Protein AF-A0A1C0TNL6-F1 (afdb_monomer)

Nearest PDB structures (foldseek):
  4bne-assembly1_B  TM=4.659E-01  e=3.089E-01  Gallus gallus
  7sqc-assembly1_1X  TM=7.215E-01  e=3.258E+00  Chlamydomonas reinhardtii
  5c21-assembly1_B  TM=3.268E-01  e=4.179E-01  Escherichia coli
  7sqc-assembly1_1H  TM=6.453E-01  e=8.062E+00  Chlamydomonas reinhardtii

Structure (mmCIF, N/CA/C/O backbone):
data_AF-A0A1C0TNL6-F1
#
_entry.id   AF-A0A1C0TNL6-F1
#
loop_
_atom_site.group_PDB
_atom_site.id
_atom_site.type_symbol
_atom_site.label_atom_id
_atom_site.label_alt_id
_atom_site.label_comp_id
_atom_site.label_asym_id
_atom_site.label_entity_id
_atom_site.label_seq_id
_atom_site.pdbx_PDB_ins_code
_atom_site.Cartn_x
_atom_site.Cartn_y
_atom_site.Cartn_z
_atom_site.occupancy
_atom_site.B_iso_or_equiv
_atom_site.auth_seq_id
_atom_site.auth_comp_id
_atom_site.auth_asym_id
_atom_site.auth_atom_id
_atom_site.pdbx_PDB_model_num
ATOM 1 N N . MET A 1 1 ? 34.872 -17.356 -37.649 1.00 60.88 1 MET A N 1
ATOM 2 C CA . MET A 1 1 ? 34.212 -16.512 -38.676 1.00 60.88 1 MET A CA 1
ATOM 3 C C . MET A 1 1 ? 32.696 -16.679 -38.703 1.00 60.88 1 MET A C 1
ATOM 5 O O . MET A 1 1 ? 32.033 -15.732 -38.319 1.00 60.88 1 MET A O 1
ATOM 9 N N . TYR A 1 2 ? 32.119 -17.831 -39.085 1.00 64.56 2 TYR A N 1
ATOM 10 C CA . TYR A 1 2 ? 30.649 -17.997 -39.054 1.00 64.56 2 TYR A CA 1
ATOM 11 C C . TYR A 1 2 ? 30.072 -17.959 -37.629 1.00 64.56 2 TYR A C 1
ATOM 13 O O . TYR A 1 2 ? 29.113 -17.236 -37.388 1.00 64.56 2 TYR A O 1
ATOM 21 N N . ASN A 1 3 ? 30.697 -18.647 -36.664 1.00 72.19 3 ASN A N 1
ATOM 22 C CA . ASN A 1 3 ? 30.274 -18.581 -35.258 1.00 72.19 3 ASN A CA 1
ATOM 23 C C . ASN A 1 3 ? 30.360 -17.164 -34.672 1.00 72.19 3 ASN A C 1
ATOM 25 O O . ASN A 1 3 ? 29.448 -16.753 -33.965 1.00 72.19 3 ASN A O 1
ATOM 29 N N . ASP A 1 4 ? 31.409 -16.402 -34.990 1.00 74.38 4 ASP A N 1
ATOM 30 C CA . ASP A 1 4 ? 31.576 -15.027 -34.491 1.00 74.38 4 ASP A CA 1
ATOM 31 C C . ASP A 1 4 ? 30.546 -14.068 -35.107 1.00 74.38 4 ASP A C 1
ATOM 33 O O . ASP A 1 4 ? 30.038 -13.180 -34.428 1.00 74.38 4 ASP A O 1
ATOM 37 N N . PHE A 1 5 ? 30.179 -14.288 -36.373 1.00 75.69 5 PHE A N 1
ATOM 38 C CA . PHE A 1 5 ? 29.118 -13.550 -37.058 1.00 75.69 5 PHE A CA 1
ATOM 39 C C . PHE A 1 5 ? 27.736 -13.833 -36.449 1.00 75.69 5 PHE A C 1
ATOM 41 O O . PHE A 1 5 ? 27.012 -12.902 -36.104 1.00 75.69 5 PHE A O 1
ATOM 48 N N . PHE A 1 6 ? 27.393 -15.107 -36.231 1.00 75.31 6 PHE A N 1
ATOM 49 C CA . PHE A 1 6 ? 26.146 -15.488 -35.557 1.00 75.31 6 PHE A CA 1
ATOM 50 C C . PHE A 1 6 ? 26.077 -14.967 -34.117 1.00 75.31 6 PHE A C 1
ATOM 52 O O . PHE A 1 6 ? 25.021 -14.516 -33.670 1.00 75.31 6 PHE A O 1
ATOM 59 N N . LYS A 1 7 ? 27.207 -14.974 -33.403 1.00 77.75 7 LYS A N 1
ATOM 60 C CA . LYS A 1 7 ? 27.296 -14.445 -32.042 1.00 77.75 7 LYS A CA 1
ATOM 61 C C . LYS A 1 7 ? 27.101 -12.926 -32.015 1.00 77.75 7 LYS A C 1
ATOM 63 O O . LYS A 1 7 ? 26.284 -12.442 -31.244 1.00 77.75 7 LYS A O 1
ATOM 68 N N . SER A 1 8 ? 27.743 -12.194 -32.928 1.00 75.69 8 SER A N 1
ATOM 69 C CA . SER A 1 8 ? 27.569 -10.742 -33.083 1.00 75.69 8 SER A CA 1
ATOM 70 C C . SER A 1 8 ? 26.130 -10.345 -33.429 1.00 75.69 8 SER A C 1
ATOM 72 O O . SER A 1 8 ? 25.646 -9.335 -32.925 1.00 75.69 8 SER A O 1
ATOM 74 N N . ILE A 1 9 ? 25.441 -11.107 -34.286 1.00 75.19 9 ILE A N 1
ATOM 75 C CA . ILE A 1 9 ? 24.032 -10.843 -34.628 1.00 75.19 9 ILE A CA 1
ATOM 76 C C . ILE A 1 9 ? 23.130 -11.083 -33.418 1.00 75.19 9 ILE A C 1
ATOM 78 O O . ILE A 1 9 ? 22.250 -10.271 -33.139 1.00 75.19 9 ILE A O 1
ATOM 82 N N . THR A 1 10 ? 23.368 -12.169 -32.682 1.00 76.06 10 THR A N 1
ATOM 83 C CA . THR A 1 10 ? 22.607 -12.484 -31.466 1.00 76.06 10 THR A CA 1
ATOM 84 C C . THR A 1 10 ? 22.797 -11.397 -30.403 1.00 76.06 10 THR A C 1
ATOM 86 O O . THR A 1 10 ? 21.814 -10.855 -29.909 1.00 76.06 10 THR A O 1
ATOM 89 N N . GLU A 1 11 ? 24.042 -10.994 -30.128 1.00 75.94 11 GLU A N 1
ATOM 90 C CA . GLU A 1 11 ? 24.370 -9.956 -29.137 1.00 75.94 11 GLU A CA 1
ATOM 91 C C . GLU A 1 11 ? 23.830 -8.563 -29.527 1.00 75.94 11 GLU A C 1
ATOM 93 O O . GLU A 1 11 ? 23.395 -7.797 -28.663 1.00 75.94 11 GLU A O 1
ATOM 98 N N . GLN A 1 12 ? 23.821 -8.213 -30.820 1.00 70.12 12 GLN A N 1
ATOM 99 C CA . GLN A 1 12 ? 23.212 -6.964 -31.303 1.00 70.12 12 GLN A CA 1
ATOM 100 C C . GLN A 1 12 ? 21.683 -6.999 -31.232 1.00 70.12 12 GLN A C 1
ATOM 102 O O . GLN A 1 12 ? 21.070 -6.015 -30.819 1.00 70.12 12 GLN A O 1
ATOM 107 N N . SER A 1 13 ? 21.067 -8.130 -31.586 1.00 70.88 13 SER A N 1
ATOM 108 C CA . SER A 1 13 ? 19.618 -8.315 -31.482 1.00 70.88 13 SER A CA 1
ATOM 109 C C . SER A 1 13 ? 19.157 -8.226 -30.025 1.00 70.88 13 SER A C 1
ATOM 111 O O . SER A 1 13 ? 18.194 -7.523 -29.729 1.00 70.88 13 SER A O 1
ATOM 113 N N . GLU A 1 14 ? 19.867 -8.867 -29.092 1.00 72.75 14 GLU A N 1
ATOM 114 C CA . GLU A 1 14 ? 19.580 -8.753 -27.657 1.00 72.75 14 GLU A CA 1
ATOM 115 C C . GLU A 1 14 ? 19.684 -7.306 -27.167 1.00 72.75 14 GLU A C 1
ATOM 117 O O . GLU A 1 14 ? 18.762 -6.821 -26.514 1.00 72.75 14 GLU A O 1
ATOM 122 N N . LYS A 1 15 ? 20.739 -6.567 -27.537 1.00 73.62 15 LYS A N 1
ATOM 123 C CA . LYS A 1 15 ? 20.876 -5.143 -27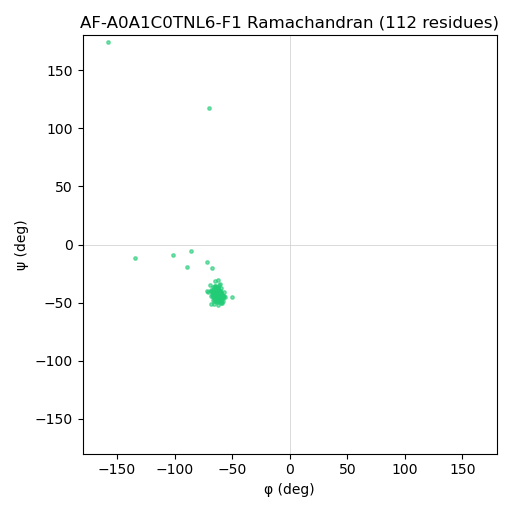.178 1.00 73.62 15 LYS A CA 1
ATOM 124 C C . LYS A 1 15 ? 19.767 -4.261 -27.746 1.00 73.62 15 LYS A C 1
ATOM 126 O O . LYS A 1 15 ? 19.365 -3.308 -27.084 1.00 73.62 15 LYS A O 1
ATOM 131 N N . PHE A 1 16 ? 19.279 -4.564 -28.947 1.00 72.44 16 PHE A N 1
ATOM 132 C CA . PHE A 1 16 ? 18.227 -3.787 -29.597 1.00 72.44 16 PHE A CA 1
ATOM 133 C C . PHE A 1 16 ? 16.855 -3.991 -28.934 1.00 72.44 16 PHE A C 1
ATOM 135 O O . PHE A 1 16 ? 16.113 -3.029 -28.746 1.00 72.44 16 PHE A O 1
ATOM 142 N N .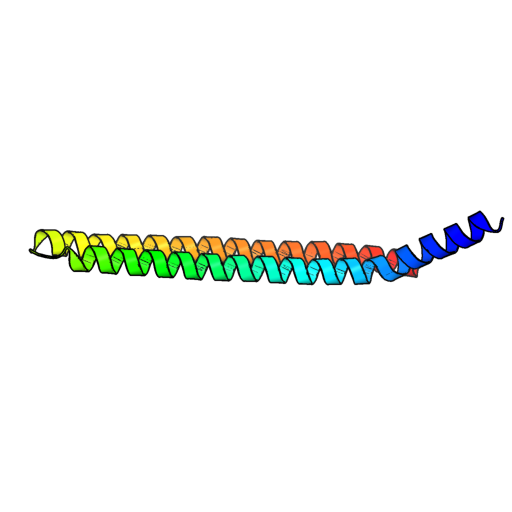 PHE A 1 17 ? 16.525 -5.224 -28.531 1.00 77.19 17 PHE A N 1
ATOM 143 C CA . PHE A 1 17 ? 15.239 -5.539 -27.890 1.00 77.19 17 PHE A CA 1
ATOM 144 C C . PHE A 1 17 ? 15.246 -5.405 -26.359 1.00 77.19 17 PHE A C 1
ATOM 146 O O . PHE A 1 17 ? 14.176 -5.258 -25.762 1.00 77.19 17 PHE A O 1
ATOM 153 N N . SER A 1 18 ? 16.421 -5.412 -25.717 1.00 83.56 18 SER A N 1
ATOM 154 C CA . SER A 1 18 ? 16.570 -5.314 -24.257 1.00 83.56 18 SER A CA 1
ATOM 155 C C . SER A 1 18 ? 15.783 -4.150 -23.633 1.00 83.56 18 SER A C 1
ATOM 157 O O . SER A 1 18 ? 15.057 -4.403 -22.670 1.00 83.56 18 SER A O 1
ATOM 159 N N . PRO A 1 19 ? 15.799 -2.913 -24.174 1.00 86.62 19 PRO A N 1
ATOM 160 C CA . PRO A 1 19 ? 15.072 -1.805 -23.555 1.00 86.62 19 PRO A CA 1
ATOM 161 C C . PRO A 1 19 ? 13.552 -1.992 -23.531 1.00 86.62 19 PRO A C 1
ATOM 163 O O . PRO A 1 19 ? 12.893 -1.642 -22.553 1.00 86.62 19 PRO A O 1
ATOM 166 N N . ALA A 1 20 ? 12.981 -2.589 -24.582 1.00 87.44 20 ALA A N 1
ATOM 167 C CA . ALA A 1 20 ? 11.550 -2.882 -24.637 1.00 87.44 20 ALA A CA 1
ATOM 168 C C . ALA A 1 20 ? 11.159 -3.973 -23.625 1.00 87.44 20 ALA A C 1
ATOM 170 O O . ALA A 1 20 ? 10.131 -3.865 -22.955 1.00 87.44 20 ALA A O 1
ATOM 171 N N . ILE A 1 21 ? 12.000 -5.003 -23.471 1.00 88.88 21 ILE A N 1
ATOM 172 C CA . ILE A 1 21 ? 11.804 -6.065 -22.474 1.00 88.88 21 ILE A CA 1
ATOM 173 C C . ILE A 1 21 ? 11.882 -5.487 -21.055 1.00 88.88 21 ILE A C 1
ATOM 175 O O . ILE A 1 21 ? 10.977 -5.722 -20.253 1.00 88.88 21 ILE A O 1
ATOM 179 N N . GLN A 1 22 ? 12.914 -4.694 -20.760 1.00 90.31 22 GLN A N 1
ATOM 180 C CA . GLN A 1 22 ? 13.093 -4.037 -19.462 1.00 90.31 22 GLN A CA 1
ATOM 181 C C . GLN A 1 22 ? 11.922 -3.101 -19.131 1.00 90.31 22 GLN A C 1
ATOM 183 O O . GLN A 1 22 ? 11.435 -3.107 -18.002 1.00 90.31 22 GLN A O 1
ATOM 188 N N . PHE A 1 23 ? 11.421 -2.332 -20.104 1.00 91.94 23 PHE A N 1
ATOM 189 C CA . PHE A 1 23 ? 10.248 -1.478 -19.911 1.00 91.94 23 PHE A CA 1
ATOM 190 C C . PHE A 1 23 ? 8.994 -2.288 -19.557 1.00 91.94 23 PHE A C 1
ATOM 192 O O . PHE A 1 23 ? 8.304 -1.965 -18.590 1.00 91.94 23 PHE A O 1
ATOM 199 N N . ASN A 1 24 ? 8.720 -3.375 -20.283 1.00 93.44 24 ASN A N 1
ATOM 200 C CA . ASN A 1 24 ? 7.579 -4.244 -19.985 1.00 93.44 24 ASN A CA 1
ATOM 201 C C . ASN A 1 24 ? 7.684 -4.860 -18.582 1.00 93.44 24 ASN A C 1
ATOM 203 O O . ASN A 1 24 ? 6.698 -4.897 -17.846 1.00 93.44 24 ASN A O 1
ATOM 207 N N . GLN A 1 25 ? 8.883 -5.299 -18.185 1.00 93.94 25 GLN A N 1
ATOM 208 C CA . GLN A 1 25 ? 9.147 -5.798 -16.833 1.00 93.94 25 GLN A CA 1
ATOM 209 C C . GLN A 1 25 ? 8.933 -4.714 -15.772 1.00 93.94 25 GLN A C 1
ATOM 211 O O . GLN A 1 25 ? 8.321 -4.985 -14.739 1.00 93.94 25 GLN A O 1
ATOM 216 N N . LEU A 1 26 ? 9.388 -3.484 -16.031 1.00 95.19 26 LEU A N 1
ATOM 217 C CA . LEU A 1 26 ? 9.179 -2.346 -15.140 1.00 95.19 26 LEU A CA 1
ATOM 218 C C . LEU A 1 26 ? 7.685 -2.078 -14.934 1.00 95.19 26 LEU A C 1
ATOM 220 O O . LEU A 1 26 ? 7.241 -1.966 -13.791 1.00 95.19 26 LEU A O 1
ATOM 224 N N . VAL A 1 27 ? 6.905 -2.012 -16.015 1.00 95.44 27 VAL A N 1
ATOM 225 C CA . VAL A 1 27 ? 5.453 -1.792 -15.949 1.00 95.44 27 VAL A CA 1
ATOM 226 C C . VAL A 1 27 ? 4.767 -2.918 -15.178 1.00 95.44 27 VAL A C 1
ATOM 228 O O . VAL A 1 27 ? 4.006 -2.639 -14.253 1.00 95.44 27 VAL A O 1
ATOM 231 N N . ALA A 1 28 ? 5.071 -4.180 -15.495 1.00 96.62 28 ALA A N 1
ATOM 232 C CA . ALA A 1 28 ? 4.489 -5.330 -14.806 1.00 96.62 28 ALA A CA 1
ATOM 233 C C . ALA A 1 28 ? 4.787 -5.307 -13.298 1.00 96.62 28 ALA A C 1
ATOM 235 O O . ALA A 1 28 ? 3.872 -5.449 -12.487 1.00 96.62 28 ALA A O 1
ATOM 236 N N . LYS A 1 29 ? 6.043 -5.038 -12.915 1.00 95.19 29 LYS A N 1
ATOM 237 C CA . LYS A 1 29 ? 6.453 -4.905 -11.511 1.00 95.19 29 LYS A CA 1
ATOM 238 C C . LYS A 1 29 ? 5.706 -3.773 -10.802 1.00 95.19 29 LYS A C 1
ATOM 240 O O . LYS A 1 29 ? 5.294 -3.937 -9.658 1.00 95.19 29 LYS A O 1
ATOM 245 N N . ASN A 1 30 ? 5.517 -2.631 -11.464 1.00 95.25 30 ASN A N 1
ATOM 246 C CA . ASN A 1 30 ? 4.794 -1.502 -10.877 1.00 95.25 30 ASN A CA 1
ATOM 247 C C . ASN A 1 30 ? 3.308 -1.810 -10.683 1.00 95.25 30 ASN A C 1
ATOM 249 O O . ASN A 1 30 ? 2.757 -1.488 -9.635 1.00 95.25 30 ASN A O 1
ATOM 253 N N . ILE A 1 31 ? 2.673 -2.491 -11.641 1.00 97.19 31 ILE A N 1
ATOM 254 C CA . ILE A 1 31 ? 1.292 -2.972 -11.497 1.00 97.19 31 ILE A CA 1
ATOM 255 C C . ILE A 1 31 ? 1.183 -3.946 -10.319 1.00 97.19 31 ILE A C 1
ATOM 257 O O . ILE A 1 31 ? 0.271 -3.815 -9.506 1.00 97.19 31 ILE A O 1
ATOM 261 N N . GLU A 1 32 ? 2.122 -4.887 -10.188 1.00 96.38 32 GLU A N 1
ATOM 262 C CA . GLU A 1 32 ? 2.154 -5.822 -9.060 1.00 96.38 32 GLU A CA 1
ATOM 263 C C . GLU A 1 32 ? 2.273 -5.083 -7.718 1.00 96.38 32 GLU A C 1
ATOM 265 O O . GLU A 1 32 ? 1.546 -5.389 -6.774 1.00 96.38 32 GLU A O 1
ATOM 270 N N . GLN A 1 33 ? 3.156 -4.086 -7.624 1.00 96.38 33 GLN A N 1
ATOM 271 C CA . GLN A 1 33 ? 3.320 -3.299 -6.401 1.00 96.38 33 GLN A CA 1
ATOM 272 C C . GLN A 1 33 ? 2.088 -2.438 -6.088 1.00 96.38 33 GLN A C 1
ATOM 274 O O . GLN A 1 33 ? 1.659 -2.407 -4.937 1.00 96.38 33 GLN A O 1
ATOM 279 N N . LEU A 1 34 ? 1.457 -1.814 -7.089 1.00 96.31 34 LEU A N 1
ATOM 280 C CA . LEU A 1 34 ? 0.185 -1.101 -6.908 1.00 96.31 34 LEU A CA 1
ATOM 281 C C . LEU A 1 34 ? -0.925 -2.025 -6.409 1.00 96.31 3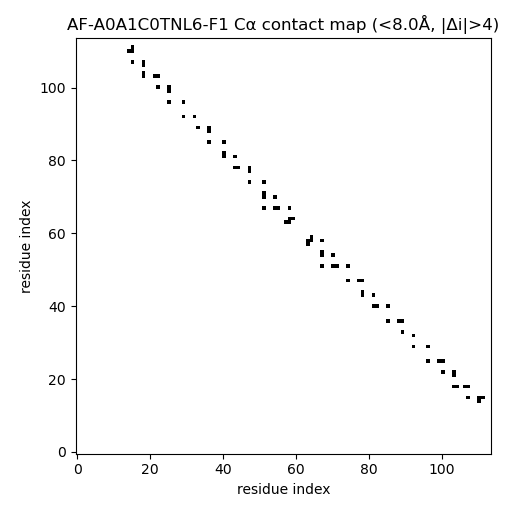4 LEU A C 1
ATOM 283 O O . LEU A 1 34 ? -1.697 -1.639 -5.532 1.00 96.31 34 LEU A O 1
ATOM 287 N N . ALA A 1 35 ? -1.016 -3.233 -6.965 1.00 97.50 35 ALA A N 1
ATOM 288 C CA . ALA A 1 35 ? -2.003 -4.218 -6.545 1.00 97.50 35 ALA A CA 1
ATOM 289 C C . ALA A 1 35 ? -1.775 -4.650 -5.090 1.00 97.50 35 ALA A C 1
ATOM 291 O O . ALA A 1 35 ? -2.738 -4.760 -4.335 1.00 97.50 35 ALA A O 1
ATOM 292 N N . LYS A 1 36 ? -0.514 -4.827 -4.671 1.00 96.12 36 LYS A N 1
ATOM 293 C CA . LYS A 1 36 ? -0.168 -5.116 -3.270 1.00 96.12 36 LYS A CA 1
ATOM 294 C C . LYS A 1 36 ? -0.587 -3.987 -2.334 1.00 96.12 36 LYS A C 1
ATOM 296 O O . LYS A 1 36 ? -1.249 -4.264 -1.346 1.00 96.12 36 LYS A O 1
ATOM 301 N N . ILE A 1 37 ? -0.293 -2.730 -2.679 1.00 95.81 37 ILE A N 1
ATOM 302 C CA . ILE A 1 37 ? -0.715 -1.569 -1.874 1.00 95.81 37 ILE A CA 1
ATOM 303 C C . ILE A 1 37 ? -2.246 -1.541 -1.724 1.00 95.81 37 ILE A C 1
ATOM 305 O O . ILE A 1 37 ? -2.756 -1.355 -0.624 1.00 95.81 37 ILE A O 1
ATOM 309 N N . GLN A 1 38 ? -2.995 -1.780 -2.807 1.00 95.31 38 GLN A N 1
ATOM 310 C CA . GLN A 1 38 ? -4.462 -1.832 -2.750 1.00 95.31 38 GLN A CA 1
ATOM 311 C C . GLN A 1 38 ? -4.986 -2.993 -1.896 1.00 95.31 38 GLN A C 1
ATOM 313 O O . GLN A 1 38 ? -5.956 -2.819 -1.156 1.00 95.31 38 GLN A O 1
ATOM 318 N N . LEU A 1 39 ? -4.361 -4.170 -1.987 1.00 97.19 39 LEU A N 1
ATOM 319 C CA . LEU A 1 39 ? -4.745 -5.336 -1.196 1.00 97.19 39 LEU A CA 1
ATOM 320 C C . LEU A 1 39 ? -4.466 -5.119 0.297 1.00 97.19 39 LEU A C 1
ATOM 322 O O . LEU A 1 39 ? -5.333 -5.418 1.115 1.00 97.19 39 LEU A O 1
ATOM 326 N N . ASP A 1 40 ? -3.305 -4.558 0.639 1.00 94.12 40 ASP A N 1
ATOM 327 C CA . ASP A 1 40 ? -2.929 -4.217 2.014 1.00 94.12 40 ASP A CA 1
ATOM 328 C C . ASP A 1 40 ? -3.924 -3.218 2.620 1.00 94.12 40 ASP A C 1
ATOM 330 O O . ASP A 1 40 ? -4.427 -3.428 3.726 1.00 94.12 40 ASP A O 1
ATOM 334 N N . ALA A 1 41 ? -4.277 -2.169 1.869 1.00 94.94 41 ALA A N 1
ATOM 335 C CA . ALA A 1 41 ? -5.258 -1.177 2.297 1.00 94.94 41 ALA A CA 1
ATOM 336 C C . ALA A 1 41 ? -6.644 -1.805 2.532 1.00 94.94 41 ALA A C 1
ATOM 338 O O . ALA A 1 41 ? -7.278 -1.560 3.562 1.00 94.94 41 ALA A O 1
ATOM 339 N N . ALA A 1 42 ? -7.109 -2.656 1.609 1.00 96.25 42 ALA A N 1
ATOM 340 C CA . ALA A 1 42 ? -8.389 -3.352 1.738 1.00 96.25 42 ALA A CA 1
ATOM 341 C C . ALA A 1 42 ? -8.406 -4.321 2.931 1.00 96.25 42 ALA A C 1
ATOM 343 O O . ALA A 1 42 ? -9.401 -4.390 3.660 1.00 96.25 42 ALA A O 1
ATOM 344 N N . HIS A 1 43 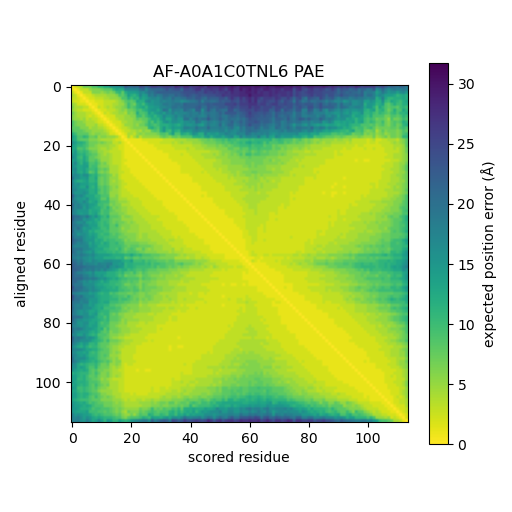? -7.307 -5.047 3.149 1.00 95.50 43 HIS A N 1
ATOM 345 C CA . HIS A 1 43 ? -7.144 -5.935 4.293 1.00 95.50 43 HIS A CA 1
ATOM 346 C C . HIS A 1 43 ? -7.199 -5.149 5.605 1.00 95.50 43 HIS A C 1
ATOM 348 O O . HIS A 1 43 ? -8.022 -5.462 6.461 1.00 95.50 43 HIS A O 1
ATOM 354 N N . SER A 1 44 ? -6.395 -4.089 5.729 1.00 94.12 44 SER A N 1
ATOM 355 C CA . SER A 1 44 ? -6.334 -3.238 6.923 1.00 94.12 44 SER A CA 1
ATOM 356 C C . SER A 1 44 ? -7.699 -2.621 7.250 1.00 94.12 44 SER A C 1
ATOM 358 O O . SER A 1 44 ? -8.188 -2.732 8.375 1.00 94.12 44 SER A O 1
ATOM 360 N N . PHE A 1 45 ? -8.391 -2.076 6.244 1.00 94.81 45 PHE A N 1
ATOM 361 C CA . PHE A 1 45 ? -9.738 -1.527 6.413 1.00 94.81 45 PHE A CA 1
ATOM 362 C C . PHE A 1 45 ? -10.756 -2.579 6.876 1.00 94.81 45 PHE A C 1
ATOM 364 O O . PHE A 1 45 ? -11.562 -2.324 7.778 1.00 94.81 45 PHE A O 1
ATOM 371 N N . THR A 1 46 ? -10.722 -3.769 6.272 1.00 96.69 46 THR A N 1
ATOM 372 C CA . THR A 1 46 ? -11.620 -4.874 6.629 1.00 96.69 46 THR A CA 1
ATOM 373 C C . THR A 1 46 ? -11.344 -5.363 8.047 1.00 96.69 46 THR A C 1
ATOM 375 O O . THR A 1 46 ? -12.278 -5.531 8.828 1.00 96.69 46 THR A O 1
ATOM 378 N N . GLU A 1 47 ? -10.074 -5.544 8.405 1.00 95.19 47 GLU A N 1
ATOM 379 C CA . GLU A 1 47 ? -9.641 -5.964 9.737 1.00 95.19 47 GLU A CA 1
ATOM 380 C C . GLU A 1 47 ? -10.109 -4.972 10.807 1.00 95.19 47 GLU A C 1
ATOM 382 O O . GLU A 1 47 ? -10.774 -5.378 11.760 1.00 95.19 47 GLU A O 1
ATOM 387 N N . THR A 1 48 ? -9.859 -3.672 10.611 1.00 95.31 48 THR A N 1
ATOM 388 C CA . THR A 1 48 ? -10.319 -2.618 11.526 1.00 95.31 48 THR A CA 1
ATOM 389 C C . THR A 1 48 ? -11.840 -2.597 11.646 1.00 95.31 48 THR A C 1
ATOM 391 O O . THR A 1 48 ? -12.369 -2.460 12.748 1.00 95.31 48 THR A O 1
ATOM 394 N N . SER A 1 49 ? -12.564 -2.769 10.540 1.00 93.44 49 SER A N 1
ATOM 395 C CA . SER 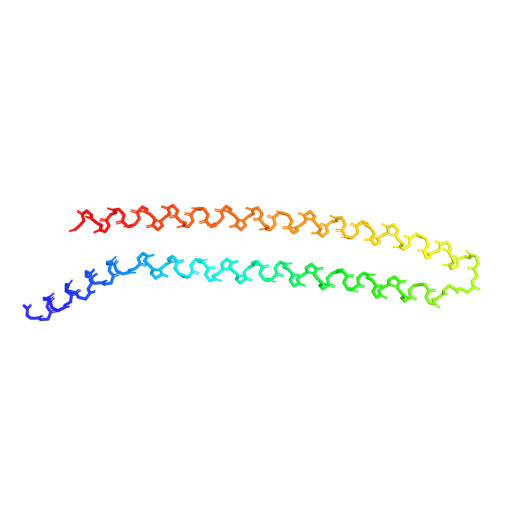A 1 49 ? -14.030 -2.788 10.559 1.00 93.44 49 SER A CA 1
ATOM 396 C C . SER A 1 49 ? -14.575 -3.988 11.339 1.00 93.44 49 SER A C 1
ATOM 398 O O . SER A 1 49 ? -15.468 -3.836 12.170 1.00 93.44 49 SER A O 1
ATOM 400 N N . VAL A 1 50 ? -14.019 -5.183 11.117 1.00 96.62 50 VAL A N 1
ATOM 401 C CA . VAL A 1 50 ? -14.404 -6.403 11.843 1.00 96.62 50 VAL A CA 1
ATOM 402 C C . VAL A 1 50 ? -14.060 -6.293 13.326 1.00 96.62 50 VAL A C 1
ATOM 404 O O . VAL A 1 50 ? -14.851 -6.719 14.166 1.00 96.62 50 VAL A O 1
ATOM 407 N N . GLU A 1 51 ? -12.913 -5.709 13.665 1.00 94.50 51 GLU A N 1
ATOM 408 C CA . GLU A 1 51 ? -12.520 -5.441 15.048 1.00 94.50 51 GLU A CA 1
ATOM 409 C C . GLU A 1 51 ? -13.527 -4.514 15.740 1.00 94.50 51 GLU A C 1
ATOM 411 O O . GLU A 1 51 ? -14.036 -4.858 16.804 1.00 94.50 51 GLU A O 1
ATOM 416 N N . GLN A 1 52 ? -13.923 -3.406 15.103 1.00 95.19 52 GLN A N 1
ATOM 417 C CA . GLN A 1 52 ? -14.943 -2.515 15.668 1.00 95.19 52 GLN A CA 1
ATOM 418 C C . GLN A 1 52 ? -16.314 -3.185 15.805 1.00 95.19 52 GLN A C 1
ATOM 420 O O . GLN A 1 52 ? -17.001 -2.943 16.795 1.00 95.19 52 GLN A O 1
ATOM 425 N N . LEU A 1 53 ? -16.715 -4.046 14.861 1.00 95.94 53 LEU A N 1
ATOM 426 C CA . LEU A 1 53 ? -17.957 -4.819 14.978 1.00 95.94 53 LEU A CA 1
ATOM 427 C C . LEU A 1 53 ? -17.924 -5.785 16.168 1.00 95.94 53 LEU A C 1
ATOM 429 O O . LEU A 1 53 ? -18.925 -5.914 16.872 1.00 95.94 53 LEU A O 1
ATOM 433 N N . LYS A 1 54 ? -16.786 -6.443 16.416 1.00 94.19 54 LYS A N 1
ATOM 434 C CA . LYS A 1 54 ? -16.607 -7.312 17.587 1.00 94.19 54 LYS A CA 1
ATOM 435 C C . LYS A 1 54 ? -16.712 -6.513 18.881 1.00 94.19 54 LYS A C 1
ATOM 437 O O . LYS A 1 54 ? -17.509 -6.875 19.738 1.00 94.19 54 LYS A O 1
ATOM 442 N N . THR A 1 55 ? -15.998 -5.393 18.984 1.00 92.75 55 THR A N 1
ATOM 443 C CA . THR A 1 55 ? -16.054 -4.537 20.177 1.00 92.75 55 THR A CA 1
ATOM 444 C C . THR A 1 55 ? -17.457 -3.973 20.404 1.00 92.75 55 THR A C 1
ATOM 446 O O . THR A 1 55 ? -17.924 -3.921 21.537 1.00 92.75 55 THR A O 1
ATOM 449 N N . ALA A 1 56 ? -18.175 -3.609 19.336 1.00 95.25 56 ALA A N 1
ATOM 450 C CA . ALA A 1 56 ? -19.568 -3.174 19.430 1.00 95.25 56 ALA A CA 1
ATOM 451 C C . ALA A 1 56 ? -20.488 -4.279 19.976 1.00 95.25 56 ALA A C 1
ATOM 453 O O . ALA A 1 56 ? -21.367 -4.001 20.789 1.00 95.25 56 ALA A O 1
ATOM 454 N N . ALA A 1 57 ? -20.284 -5.532 19.556 1.00 96.31 57 ALA A N 1
ATOM 455 C CA . ALA A 1 57 ? -21.073 -6.672 20.021 1.00 96.31 57 ALA A CA 1
ATOM 456 C C . ALA A 1 57 ? -20.841 -7.011 21.508 1.00 96.31 57 ALA A C 1
ATOM 458 O O . ALA A 1 57 ? -21.685 -7.654 22.129 1.00 96.31 57 ALA A O 1
ATOM 459 N N . GLU A 1 58 ? -19.723 -6.572 22.089 1.00 94.38 58 GLU A N 1
ATOM 460 C CA . GLU A 1 58 ? -19.390 -6.767 23.506 1.00 94.38 58 GLU A CA 1
ATOM 461 C C . GLU A 1 58 ? -19.988 -5.691 24.435 1.00 94.38 58 GLU A C 1
ATOM 463 O O . GLU A 1 58 ? -19.897 -5.811 25.663 1.00 94.38 58 GLU A O 1
ATOM 468 N N . VAL A 1 59 ? -20.635 -4.657 23.881 1.00 97.19 59 VAL A N 1
ATOM 469 C CA . VAL A 1 59 ? -21.279 -3.589 24.658 1.00 97.19 59 VAL A CA 1
ATOM 470 C C . VAL A 1 59 ? -22.514 -4.124 25.382 1.00 97.19 59 VAL A C 1
ATOM 472 O O . VAL A 1 59 ? -23.502 -4.525 24.772 1.00 97.19 59 VAL A O 1
ATOM 475 N N . LYS A 1 60 ? -22.475 -4.083 26.714 1.00 96.56 60 LYS A N 1
ATOM 476 C CA . LYS A 1 60 ? -23.537 -4.597 27.600 1.00 96.56 60 LYS A CA 1
ATOM 477 C C . LYS A 1 60 ? -23.902 -3.655 28.746 1.00 96.56 60 LYS A C 1
ATOM 479 O O . LYS A 1 60 ? -24.893 -3.874 29.435 1.00 96.56 60 LYS A O 1
ATOM 484 N N . ASP A 1 61 ? -23.097 -2.622 28.965 1.00 96.88 61 ASP A N 1
ATOM 485 C CA . ASP A 1 61 ? -23.236 -1.655 30.048 1.00 96.88 61 ASP A CA 1
ATOM 486 C C . ASP A 1 61 ? -22.522 -0.333 29.702 1.00 96.88 61 ASP A C 1
ATOM 488 O O . ASP A 1 61 ? -21.843 -0.205 28.683 1.00 96.88 61 ASP A O 1
ATOM 492 N N . VAL A 1 62 ? -22.671 0.675 30.566 1.00 95.56 62 VAL A N 1
ATOM 493 C CA . VAL A 1 62 ? -22.074 2.006 30.358 1.00 95.56 62 VAL A CA 1
ATOM 494 C C . VAL A 1 62 ? -20.545 1.943 30.277 1.00 95.56 62 VAL A C 1
ATOM 496 O O . VAL A 1 62 ? -19.944 2.703 29.522 1.00 95.56 62 VAL A O 1
ATOM 499 N N . LYS A 1 63 ? -19.900 1.031 31.015 1.00 94.62 63 LYS A N 1
ATOM 500 C CA . LYS A 1 63 ? -18.440 0.897 30.996 1.00 94.62 63 LYS A CA 1
ATOM 501 C C . LYS A 1 63 ? -17.962 0.364 29.643 1.00 94.62 63 LYS A C 1
ATOM 503 O O . LYS A 1 63 ? -17.102 0.974 29.022 1.00 94.62 63 LYS A O 1
ATOM 508 N N . SER A 1 64 ? -18.546 -0.732 29.172 1.00 95.56 64 SER A N 1
ATOM 509 C CA . SER A 1 64 ? -18.238 -1.317 27.860 1.00 95.56 64 SER A CA 1
ATOM 510 C C . SER A 1 64 ? -18.583 -0.372 26.704 1.00 95.56 64 SER A C 1
ATOM 512 O O . SER A 1 64 ? -17.877 -0.352 25.701 1.00 95.56 64 SER A O 1
ATOM 514 N N . PHE A 1 65 ? -19.595 0.489 26.858 1.00 95.44 65 PHE A N 1
ATOM 515 C CA . PHE A 1 65 ? -19.862 1.567 25.904 1.00 95.44 65 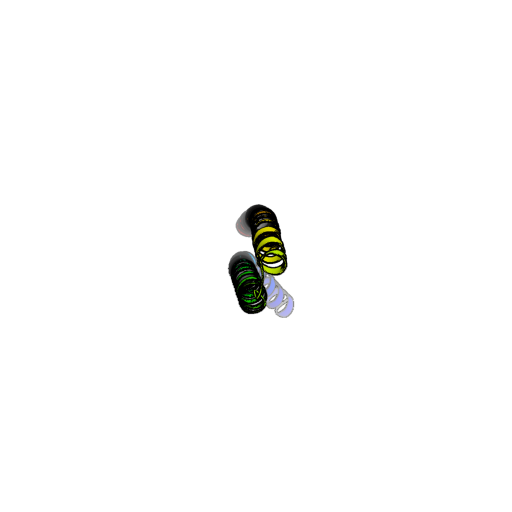PHE A CA 1
ATOM 516 C C . PHE A 1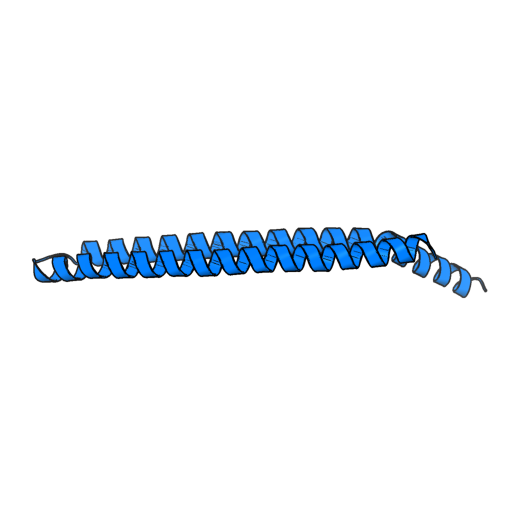 65 ? -18.736 2.615 25.853 1.00 95.44 65 PHE A C 1
ATOM 518 O O . PHE A 1 65 ? -18.362 3.063 24.767 1.00 95.44 65 PHE A O 1
ATOM 525 N N . ILE A 1 66 ? -18.170 3.005 27.001 1.00 94.88 66 ILE A N 1
ATOM 526 C CA . ILE A 1 66 ? -16.999 3.899 27.053 1.00 94.88 66 ILE A CA 1
ATOM 527 C C . ILE A 1 66 ? -15.790 3.225 26.392 1.00 94.88 66 ILE A C 1
ATOM 529 O O . ILE A 1 66 ? -15.111 3.858 25.584 1.00 94.88 66 ILE A O 1
ATOM 533 N N . ASP A 1 67 ? -15.566 1.942 26.682 1.00 92.94 67 ASP A N 1
ATOM 534 C CA . ASP A 1 67 ? -14.471 1.157 26.102 1.00 92.94 67 ASP A CA 1
ATOM 535 C C . ASP A 1 67 ? -14.603 1.073 24.561 1.00 92.94 67 ASP A C 1
ATOM 537 O O . ASP A 1 67 ? -13.630 1.304 23.841 1.00 92.94 67 ASP A O 1
ATOM 541 N N . PHE A 1 68 ? -15.815 0.864 24.032 1.00 95.12 68 PHE A N 1
ATOM 542 C CA . PHE A 1 68 ? -16.099 0.927 22.592 1.00 95.12 68 PHE A CA 1
ATOM 543 C C . PHE A 1 68 ? -15.833 2.317 21.990 1.00 95.12 68 PHE A C 1
ATOM 545 O O . PHE A 1 68 ? -15.225 2.437 20.930 1.00 95.12 68 PHE A O 1
ATOM 552 N N . ASN A 1 69 ? -16.231 3.403 22.659 1.00 94.38 69 ASN A N 1
ATOM 553 C CA . ASN A 1 69 ? -15.920 4.751 22.166 1.00 94.38 69 ASN A CA 1
ATOM 554 C C . ASN A 1 69 ? -14.403 5.003 22.112 1.00 94.38 69 ASN A C 1
ATOM 556 O O . ASN A 1 69 ? -13.912 5.630 21.173 1.00 94.38 69 ASN A O 1
ATOM 560 N N . ALA A 1 70 ? -13.644 4.481 23.078 1.00 93.81 70 ALA A N 1
ATOM 561 C CA . ALA A 1 70 ? -12.187 4.544 23.045 1.00 93.81 70 ALA A CA 1
ATOM 562 C C . ALA A 1 70 ? -11.598 3.717 21.883 1.00 93.81 70 ALA A C 1
ATOM 564 O O . ALA A 1 70 ? -10.653 4.171 21.230 1.00 93.81 70 ALA A O 1
ATOM 565 N N . SER A 1 71 ? -12.172 2.547 21.563 1.00 94.50 71 SER A N 1
ATOM 566 C CA . SER A 1 71 ? -11.712 1.731 20.429 1.00 94.50 71 SER A CA 1
ATOM 567 C C . SER A 1 71 ? -11.926 2.417 19.080 1.00 94.50 71 SER A C 1
ATOM 569 O O . SER A 1 71 ? -11.108 2.229 18.180 1.00 94.50 71 SER A O 1
ATOM 571 N N . GLN A 1 72 ? -12.965 3.245 18.934 1.00 94.19 72 GLN A N 1
ATOM 572 C CA . GLN A 1 72 ? -13.204 4.030 17.715 1.00 94.19 72 GLN A CA 1
ATOM 573 C C . GLN A 1 72 ? -12.056 5.013 17.434 1.00 94.19 72 GLN A C 1
ATOM 575 O O . GLN A 1 72 ? -11.586 5.110 16.301 1.00 94.19 72 GLN A O 1
ATOM 580 N N . LEU A 1 73 ? -11.542 5.695 18.466 1.00 94.75 73 LEU A N 1
ATOM 581 C CA . LEU A 1 73 ? -10.385 6.591 18.327 1.00 94.75 73 LEU A CA 1
ATOM 582 C C . LEU A 1 73 ? -9.123 5.826 17.907 1.00 94.75 73 LEU A C 1
ATOM 584 O O . LEU A 1 73 ? -8.364 6.292 17.057 1.00 94.75 73 LEU A O 1
ATOM 588 N N . SER A 1 74 ? -8.912 4.634 18.471 1.00 93.19 74 SER A N 1
ATOM 589 C CA . SER A 1 74 ? -7.796 3.765 18.088 1.00 93.19 74 SER A CA 1
ATOM 590 C C . SER A 1 74 ? -7.900 3.309 16.628 1.00 93.19 74 SER A C 1
ATOM 592 O O . SER A 1 74 ? -6.913 3.396 15.897 1.00 93.19 74 SER A O 1
ATOM 594 N N . ALA A 1 75 ? -9.094 2.922 16.166 1.00 95.31 75 ALA A N 1
ATOM 595 C CA . ALA A 1 75 ? -9.331 2.574 14.765 1.00 95.31 75 ALA A CA 1
ATOM 596 C C . ALA A 1 75 ? -9.035 3.733 13.811 1.00 95.31 75 ALA A C 1
ATOM 598 O O . ALA A 1 75 ? -8.362 3.531 12.803 1.00 95.31 75 ALA A O 1
ATOM 599 N N . VAL A 1 76 ? -9.482 4.949 14.136 1.00 95.25 76 VAL A N 1
ATOM 600 C CA . VAL A 1 76 ? -9.186 6.141 13.325 1.00 95.25 76 VAL A CA 1
ATOM 601 C C . VAL A 1 76 ? -7.681 6.389 13.245 1.00 95.25 76 VAL A C 1
ATOM 603 O O . VAL A 1 76 ? -7.164 6.648 12.160 1.00 95.25 76 VAL A O 1
ATOM 606 N N . ASN A 1 77 ? -6.959 6.257 14.360 1.00 95.12 77 ASN A N 1
ATOM 607 C CA . ASN A 1 77 ? -5.504 6.402 14.365 1.00 95.12 77 ASN A CA 1
ATOM 608 C C . ASN A 1 77 ? -4.816 5.329 13.508 1.00 95.12 77 ASN A C 1
ATOM 610 O O . ASN A 1 77 ? -3.944 5.671 12.712 1.00 95.12 77 ASN A O 1
ATOM 614 N N . LYS A 1 78 ? -5.242 4.061 13.611 1.00 94.38 78 LYS A N 1
ATOM 615 C CA . LYS A 1 78 ? -4.718 2.950 12.795 1.00 94.38 78 LYS A CA 1
ATOM 616 C C . LYS A 1 78 ? -4.941 3.205 11.302 1.00 94.38 78 LYS A C 1
ATOM 618 O O . LYS A 1 78 ? -4.002 3.101 10.520 1.00 94.38 78 LYS A O 1
ATOM 623 N N . LEU A 1 79 ? -6.153 3.607 10.909 1.00 93.94 79 LEU A N 1
ATOM 624 C CA . LEU A 1 79 ? -6.478 3.929 9.515 1.00 93.94 79 LEU A CA 1
ATOM 625 C C . LEU A 1 79 ? -5.690 5.140 9.000 1.00 93.94 79 LEU A C 1
ATOM 627 O O . LEU A 1 79 ? -5.191 5.114 7.880 1.00 93.94 79 LEU A O 1
ATOM 631 N N . SER A 1 80 ? -5.546 6.188 9.813 1.00 95.94 80 SER A N 1
ATOM 632 C CA . SER A 1 80 ? -4.749 7.371 9.464 1.00 95.94 80 SER A CA 1
ATOM 633 C C . SER A 1 80 ? -3.280 7.010 9.230 1.00 95.94 80 SER A C 1
ATOM 635 O O . SER A 1 80 ? -2.686 7.412 8.231 1.00 95.94 80 SER A O 1
ATOM 637 N N . GLN A 1 81 ? -2.707 6.192 10.114 1.00 96.00 81 GLN A N 1
ATOM 638 C CA . GLN A 1 81 ? -1.332 5.727 9.985 1.00 96.00 81 GLN A CA 1
ATOM 639 C C . GLN A 1 81 ? -1.140 4.858 8.735 1.00 96.00 81 GLN A C 1
ATOM 641 O O . GLN A 1 81 ? -0.210 5.104 7.970 1.00 96.00 81 GLN A O 1
ATOM 646 N N . GLN A 1 82 ? -2.067 3.933 8.467 1.00 95.31 82 GLN A N 1
ATOM 647 C CA . GLN A 1 82 ? -2.064 3.126 7.246 1.00 95.31 82 GLN A CA 1
ATOM 648 C C . GLN A 1 82 ? -2.084 4.000 5.983 1.00 95.31 82 GLN A C 1
ATOM 650 O O . GLN A 1 82 ? -1.309 3.769 5.061 1.00 95.31 82 GLN A O 1
ATOM 655 N N . LEU A 1 83 ? -2.926 5.039 5.946 1.00 94.94 83 LEU A N 1
ATOM 656 C CA . LEU A 1 83 ? -2.996 5.961 4.807 1.00 94.94 83 LEU A CA 1
ATOM 657 C C . LEU A 1 83 ? -1.674 6.700 4.568 1.00 94.94 83 LEU A C 1
ATOM 659 O O . LEU A 1 83 ? -1.278 6.900 3.418 1.00 94.94 83 LEU A O 1
ATOM 663 N N . ILE A 1 84 ? -0.984 7.105 5.637 1.00 96.88 84 ILE A N 1
ATOM 664 C CA . ILE A 1 84 ? 0.333 7.745 5.538 1.00 96.88 84 ILE A CA 1
ATOM 665 C C . ILE A 1 84 ? 1.358 6.756 4.975 1.00 96.88 84 ILE A C 1
ATOM 667 O O . ILE A 1 84 ? 2.092 7.102 4.048 1.00 96.88 84 ILE A O 1
ATOM 671 N N . GLU A 1 85 ? 1.391 5.532 5.500 1.00 96.06 85 GLU A N 1
ATOM 672 C CA . GLU A 1 85 ? 2.301 4.477 5.046 1.00 96.06 85 GLU A CA 1
ATOM 673 C C . GLU A 1 85 ? 2.061 4.116 3.574 1.00 96.06 85 GLU A C 1
ATOM 675 O O . GLU A 1 85 ? 3.007 4.042 2.788 1.00 96.06 85 GLU A O 1
ATOM 680 N N . ASP A 1 86 ? 0.805 3.966 3.157 1.00 96.31 86 ASP A N 1
ATOM 681 C CA . ASP A 1 86 ? 0.465 3.681 1.764 1.00 96.31 86 ASP A CA 1
ATOM 682 C C . ASP A 1 86 ? 0.813 4.861 0.845 1.00 96.31 86 ASP A C 1
ATOM 684 O O . ASP A 1 86 ? 1.336 4.658 -0.252 1.00 96.31 86 ASP A O 1
ATOM 688 N N . GLY A 1 87 ? 0.637 6.104 1.307 1.00 97.00 87 GLY A N 1
ATOM 689 C CA . GLY A 1 87 ? 1.099 7.298 0.595 1.00 97.00 87 GLY A CA 1
ATOM 690 C C . GLY A 1 87 ? 2.621 7.334 0.401 1.00 97.00 87 GLY A C 1
ATOM 691 O O . GLY A 1 87 ? 3.109 7.689 -0.679 1.00 97.00 87 GLY A O 1
ATOM 692 N N . GLN A 1 88 ? 3.386 6.916 1.413 1.00 97.44 88 GLN A N 1
ATOM 693 C CA . GLN A 1 88 ? 4.842 6.773 1.314 1.00 97.44 88 GLN A CA 1
ATOM 694 C C . GLN A 1 88 ? 5.228 5.679 0.311 1.00 97.44 88 GLN A C 1
ATOM 696 O O . GLN A 1 88 ? 6.068 5.927 -0.555 1.00 97.44 88 GLN A O 1
ATOM 701 N N . LYS A 1 89 ? 4.577 4.508 0.361 1.00 96.75 89 LYS A N 1
ATOM 702 C CA . LYS A 1 89 ? 4.799 3.414 -0.603 1.00 96.75 89 LYS A CA 1
ATOM 703 C C . LYS A 1 89 ? 4.510 3.855 -2.039 1.00 96.75 89 LYS A C 1
ATOM 705 O O . LYS A 1 89 ? 5.302 3.569 -2.932 1.00 96.75 89 LYS A O 1
ATOM 710 N N . LEU A 1 90 ? 3.413 4.580 -2.269 1.00 96.94 90 LEU A N 1
ATOM 711 C CA . LEU A 1 90 ? 3.061 5.113 -3.590 1.00 96.94 90 LEU A CA 1
ATOM 712 C C . LEU A 1 90 ? 4.084 6.137 -4.093 1.00 96.94 90 LEU A C 1
ATOM 714 O O . 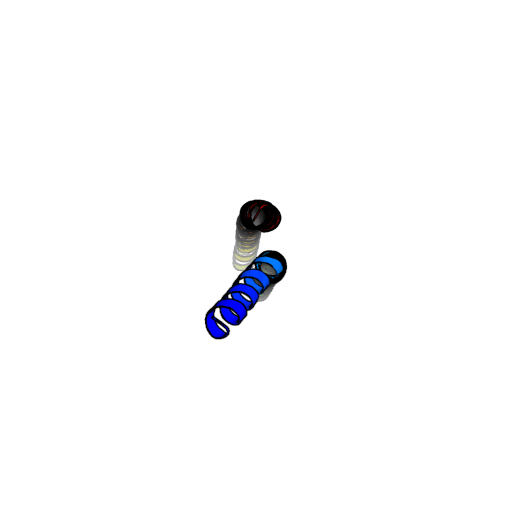LEU A 1 90 ? 4.449 6.123 -5.268 1.00 96.94 90 LEU A O 1
ATOM 718 N N . THR A 1 91 ? 4.572 7.007 -3.207 1.00 97.50 91 THR A N 1
ATOM 719 C CA . THR A 1 91 ? 5.612 7.987 -3.552 1.00 97.50 91 THR A CA 1
ATOM 720 C C . THR A 1 91 ? 6.911 7.289 -3.947 1.00 97.50 91 THR A C 1
ATOM 722 O O . THR A 1 91 ? 7.490 7.618 -4.984 1.00 97.50 91 THR A O 1
ATOM 725 N N . GLN A 1 92 ? 7.329 6.292 -3.161 1.00 96.56 92 GLN A N 1
ATOM 726 C CA . GLN A 1 92 ? 8.515 5.492 -3.453 1.00 96.56 92 GLN A CA 1
ATOM 727 C C . GLN A 1 92 ? 8.368 4.743 -4.778 1.00 96.56 92 GLN A C 1
ATOM 729 O O . GLN A 1 92 ? 9.271 4.778 -5.605 1.00 96.56 92 GLN A O 1
ATOM 734 N N . LEU A 1 93 ? 7.209 4.128 -5.022 1.00 96.44 93 LEU A N 1
ATOM 735 C CA . LEU A 1 93 ? 6.916 3.452 -6.281 1.00 96.44 93 LEU A CA 1
ATOM 736 C C . LEU A 1 93 ? 7.067 4.396 -7.484 1.00 96.44 93 LEU A C 1
ATOM 738 O O . LEU A 1 93 ? 7.674 4.035 -8.490 1.00 96.44 93 LEU A O 1
ATOM 742 N N . GLY A 1 94 ? 6.537 5.619 -7.382 1.00 95.81 94 GLY A N 1
ATOM 743 C CA . GLY A 1 94 ? 6.662 6.624 -8.437 1.00 95.81 94 GLY A CA 1
ATOM 744 C C . GLY A 1 94 ? 8.111 7.052 -8.692 1.00 95.81 94 GLY A C 1
ATOM 745 O O . GLY A 1 94 ? 8.504 7.227 -9.848 1.00 95.81 94 GLY A O 1
ATOM 746 N N . GLN A 1 95 ? 8.912 7.191 -7.632 1.00 97.31 95 GLN A N 1
ATOM 747 C CA . GLN A 1 95 ? 10.346 7.481 -7.735 1.00 97.31 95 GLN A CA 1
ATOM 748 C C . GLN A 1 95 ? 11.100 6.323 -8.391 1.00 97.31 95 GLN A C 1
ATOM 750 O O . GLN A 1 95 ? 11.789 6.539 -9.385 1.00 97.31 95 GLN A O 1
ATOM 755 N N . ASP A 1 96 ? 10.875 5.092 -7.931 1.00 94.94 96 ASP A N 1
ATOM 756 C CA . ASP A 1 96 ? 11.479 3.892 -8.508 1.00 94.94 96 ASP A CA 1
ATOM 757 C C . ASP A 1 96 ? 11.121 3.754 -9.992 1.00 94.94 96 ASP A C 1
ATOM 759 O O . ASP A 1 96 ? 11.990 3.479 -10.822 1.00 94.94 96 ASP A O 1
ATOM 763 N N . PHE A 1 97 ? 9.855 3.968 -10.362 1.00 96.12 9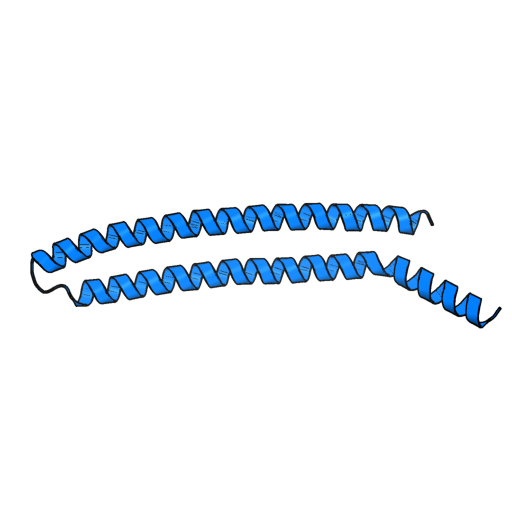7 PHE A N 1
ATOM 764 C CA . PHE A 1 97 ? 9.430 3.941 -11.760 1.00 96.12 97 PHE A CA 1
ATOM 765 C C . PHE A 1 97 ? 10.192 4.965 -12.601 1.00 96.12 97 PHE A C 1
ATOM 767 O O . PHE A 1 97 ? 10.723 4.617 -13.658 1.00 96.12 97 PHE A O 1
ATOM 774 N N . LYS A 1 98 ? 10.274 6.212 -12.125 1.00 96.69 98 LYS A N 1
ATOM 775 C CA . LYS A 1 98 ? 10.989 7.290 -12.810 1.00 96.69 98 LYS A CA 1
ATOM 776 C C . LYS A 1 98 ? 12.469 6.947 -12.997 1.00 96.69 98 LYS A C 1
ATOM 778 O O . LYS A 1 98 ? 12.965 7.034 -14.118 1.00 96.69 98 LYS A O 1
ATOM 783 N N . ASP A 1 99 ? 13.154 6.522 -11.940 1.00 96.38 99 ASP A N 1
ATOM 784 C CA . ASP A 1 99 ? 14.594 6.246 -11.965 1.00 96.38 99 ASP A CA 1
ATOM 785 C C . ASP A 1 99 ? 14.938 5.065 -12.890 1.00 96.38 99 ASP A C 1
ATOM 787 O O . ASP A 1 99 ? 15.896 5.114 -13.673 1.00 96.38 99 ASP A O 1
ATOM 791 N N . ASN A 1 100 ? 14.117 4.009 -12.866 1.00 94.12 100 ASN A N 1
ATOM 792 C CA . ASN A 1 100 ? 14.277 2.873 -13.773 1.00 94.12 100 ASN A CA 1
ATOM 793 C C . ASN A 1 100 ? 13.973 3.265 -15.227 1.00 94.12 100 ASN A C 1
ATOM 795 O O . ASN A 1 100 ? 14.692 2.849 -16.137 1.00 94.12 100 ASN A O 1
ATOM 799 N N . LEU A 1 101 ? 12.962 4.105 -15.464 1.00 94.50 101 LEU A N 1
ATOM 800 C CA . LEU A 1 101 ? 12.639 4.596 -16.803 1.00 94.50 101 LEU A CA 1
ATOM 801 C C . LEU A 1 101 ? 13.759 5.479 -17.376 1.00 94.50 101 LEU A C 1
ATOM 803 O O . LEU A 1 101 ? 14.127 5.331 -18.542 1.00 94.50 101 LEU A O 1
ATOM 807 N N . GLU A 1 102 ? 14.342 6.367 -16.566 1.00 94.81 102 GLU A N 1
ATOM 808 C CA . GLU A 1 102 ? 15.511 7.159 -16.961 1.00 94.81 102 GLU A CA 1
ATOM 809 C C . GLU A 1 102 ? 16.706 6.266 -17.320 1.00 94.81 102 GLU A C 1
ATOM 811 O O . GLU A 1 102 ? 17.443 6.563 -18.264 1.00 94.81 102 GLU A O 1
ATOM 816 N N . THR A 1 103 ? 16.888 5.163 -16.594 1.00 92.06 103 THR A N 1
ATOM 817 C CA . THR A 1 103 ? 17.938 4.173 -16.866 1.00 92.06 103 THR A CA 1
ATOM 818 C C . THR A 1 103 ? 17.707 3.474 -18.206 1.00 92.06 103 THR A C 1
ATOM 820 O O . THR A 1 103 ? 18.591 3.520 -19.065 1.00 92.06 103 THR A O 1
ATOM 823 N N . ILE A 1 104 ? 16.501 2.944 -18.444 1.00 91.25 104 ILE A N 1
ATOM 824 C CA . ILE A 1 104 ? 16.115 2.320 -19.724 1.00 91.25 104 ILE A CA 1
ATOM 825 C C . ILE A 1 104 ? 16.293 3.304 -20.890 1.00 91.25 104 ILE A C 1
ATOM 827 O O . ILE A 1 104 ? 16.801 2.940 -21.952 1.00 91.25 104 ILE A O 1
ATOM 831 N N . SER A 1 105 ? 15.926 4.575 -20.702 1.00 89.94 105 SER A N 1
ATOM 832 C CA . SER A 1 105 ? 16.093 5.619 -21.719 1.00 89.94 105 SER A CA 1
ATOM 833 C C . SER A 1 105 ? 17.570 5.877 -22.046 1.00 89.94 105 SER A C 1
ATOM 835 O O . SER A 1 105 ? 17.960 5.896 -23.217 1.00 89.94 105 SER A O 1
ATOM 837 N N . LYS A 1 106 ? 18.434 5.992 -21.026 1.00 89.19 106 LYS A N 1
ATOM 838 C CA . LYS A 1 106 ? 19.891 6.141 -21.212 1.00 89.19 106 LYS A CA 1
ATOM 839 C C . LYS A 1 106 ? 20.499 4.936 -21.936 1.00 89.19 106 LYS A C 1
ATOM 841 O O . LYS A 1 106 ? 21.374 5.125 -22.783 1.00 89.19 106 LYS A O 1
ATOM 846 N N . GLU A 1 107 ? 20.055 3.719 -21.628 1.00 85.38 107 GLU A N 1
ATOM 847 C CA . GLU A 1 107 ? 20.488 2.493 -22.312 1.00 85.38 107 GLU A CA 1
ATOM 848 C C . GLU A 1 107 ? 20.014 2.451 -23.769 1.00 85.38 107 GLU A C 1
ATOM 850 O O . GLU A 1 107 ? 20.816 2.179 -24.662 1.00 85.38 107 GLU A O 1
ATOM 855 N N . SER A 1 108 ? 18.763 2.838 -24.027 1.00 83.75 108 SER A N 1
ATOM 856 C CA . SER A 1 108 ? 18.187 2.927 -25.377 1.00 83.75 108 SER A CA 1
ATOM 857 C C . SER A 1 108 ? 18.964 3.898 -26.268 1.00 83.75 108 SER A C 1
ATOM 859 O O . SER A 1 108 ? 19.304 3.574 -27.403 1.00 83.75 108 SER A O 1
ATOM 861 N N . VAL A 1 109 ? 19.310 5.081 -25.744 1.00 83.75 109 VAL A N 1
ATOM 862 C CA . VAL A 1 109 ? 20.106 6.082 -26.476 1.00 83.75 109 VAL A CA 1
ATOM 863 C C . VAL A 1 109 ? 21.518 5.572 -26.774 1.00 83.75 109 VAL A C 1
ATOM 865 O O . VAL A 1 109 ? 22.065 5.889 -27.828 1.00 83.75 109 VAL A O 1
ATOM 868 N N . LYS A 1 110 ? 22.126 4.793 -25.870 1.00 79.19 110 LYS A N 1
ATOM 869 C CA . LYS A 1 110 ? 23.430 4.159 -26.123 1.00 79.19 110 LYS A CA 1
ATOM 870 C C . LYS A 1 110 ? 23.326 3.078 -27.197 1.00 79.19 110 LYS A C 1
ATOM 872 O O . LYS A 1 110 ? 24.174 3.053 -28.080 1.00 79.19 110 LYS A O 1
ATOM 877 N N . ALA A 1 111 ? 22.296 2.233 -27.141 1.00 75.12 111 ALA A N 1
ATOM 878 C CA . ALA A 1 111 ? 22.063 1.178 -28.124 1.00 75.12 111 ALA A CA 1
ATOM 879 C C . ALA A 1 111 ? 21.791 1.741 -29.528 1.00 75.12 111 ALA A C 1
ATOM 881 O O . ALA A 1 111 ? 22.296 1.200 -30.498 1.00 75.12 111 ALA A O 1
ATOM 882 N N . ALA A 1 112 ? 21.069 2.862 -29.641 1.00 72.88 112 ALA A N 1
ATOM 883 C CA . ALA A 1 112 ? 20.800 3.524 -30.921 1.00 72.88 112 ALA A CA 1
ATOM 884 C C . ALA A 1 112 ? 22.022 4.241 -31.537 1.00 72.88 112 ALA A C 1
ATOM 886 O O . ALA A 1 112 ? 21.977 4.635 -32.700 1.00 72.88 112 ALA A O 1
ATOM 887 N N . LYS A 1 113 ? 23.083 4.472 -30.752 1.00 65.75 113 LYS A N 1
ATOM 888 C CA . LYS A 1 113 ? 24.335 5.117 -31.190 1.00 65.75 113 LYS A CA 1
ATOM 889 C C . LYS A 1 113 ? 25.473 4.123 -31.461 1.00 65.75 113 LYS A C 1
ATOM 891 O O . LYS A 1 113 ? 26.527 4.565 -31.917 1.00 65.75 113 LYS A O 1
ATOM 896 N N . ALA A 1 114 ? 25.289 2.850 -31.111 1.00 56.34 114 ALA A N 1
ATOM 897 C CA . ALA A 1 114 ? 26.241 1.758 -31.321 1.00 56.34 114 ALA A CA 1
ATOM 898 C C . ALA A 1 114 ? 25.943 1.032 -32.637 1.00 56.34 114 ALA A C 1
ATOM 900 O O . ALA A 1 114 ? 26.919 0.534 -33.239 1.00 56.34 114 ALA A O 1
#

InterPro domains:
  IPR014176 Phasin, subfamily 3 [TIGR02809] (4-111)
  IPR018968 Phasin [PF09361] (8-106)

Foldseek 3Di:
DVVVVVVVVVVLVCLQCVLVVLLVVLVVVLVVLVVVLVVVLVVLVVVLVVVLVVLVVPDDDPVSVVVSVVSVVVSVVSNVVSVVVSVVSVVVSVVVSVVSNVVSVVSNVVSVVD

pLDDT: mean 90.15, std 9.48, range [56.34, 97.5]

Radius of gyration: 25.72 Å; Cα contacts (8 Å, |Δi|>4): 42; chains: 1; bounding box: 58×27×70 Å

Organism: NCBI:txid43657

Secondary structure (DSSP, 8-state):
-HHHHHHHHHHHHHHHHHHHHHHHHHHHHHHHHHHHHHHHHHHHHHHHHHHHHHHHHT--SHHHHHHHHHHHHHHHHHHHHHHHHHHHHHHHHHHHHHHHHHHHHHHHHHHTT-

Mean predicted aligned error: 6.92 Å

Sequence (114 aa):
MYNDFFKSITEQSEKFFSPAIQFNQLVAKNIEQLAKIQLDAAHSFTETSVEQLKTAAEVKDVKSFIDFNASQLSAVNKLSQQLIEDGQKLTQLGQDFKDNLETISKESVKAAKA

Solvent-accessible surface area (backbone atoms only — not comparable to full-atom values): 6132 Å² total; per-residue (Å²): 106,70,68,57,50,54,48,52,51,51,56,51,51,48,56,68,48,43,44,63,53,52,48,53,50,50,52,52,53,50,52,52,51,53,51,49,54,52,50,51,53,52,48,52,53,50,53,50,50,52,50,52,52,51,46,55,71,65,46,81,49,74,65,42,46,52,53,38,56,54,48,52,56,52,47,52,51,53,54,52,50,50,52,52,52,50,50,50,52,53,51,49,50,53,48,52,50,50,56,52,49,54,48,41,49,56,50,44,58,50,53,78,72,107